Protein AF-A0A7K1NSE6-F1 (afdb_monomer_lite)

Radius of gyration: 26.19 Å; chains: 1; bounding box: 62×24×76 Å

Structure (mmCIF, N/CA/C/O backbone):
data_AF-A0A7K1NSE6-F1
#
_entry.id   AF-A0A7K1NSE6-F1
#
loop_
_atom_site.group_PDB
_atom_site.id
_atom_site.type_symbol
_atom_site.label_atom_id
_atom_site.label_alt_id
_atom_site.label_comp_id
_atom_site.label_asym_id
_atom_site.label_entity_id
_atom_site.label_seq_id
_atom_site.pdbx_PDB_ins_code
_atom_site.Cartn_x
_atom_site.Cartn_y
_atom_site.Cartn_z
_atom_site.occupancy
_atom_site.B_iso_or_equiv
_atom_site.auth_seq_id
_atom_site.auth_comp_id
_atom_site.auth_asym_id
_atom_site.auth_atom_id
_atom_site.pdbx_PDB_model_num
ATOM 1 N N . MET A 1 1 ? -43.021 16.570 53.292 1.00 49.28 1 MET A N 1
ATOM 2 C CA . MET A 1 1 ? -42.892 15.388 52.422 1.00 49.28 1 MET A CA 1
ATOM 3 C C . MET A 1 1 ? -42.804 15.931 51.010 1.00 49.28 1 MET A C 1
ATOM 5 O O . MET A 1 1 ? -43.819 16.347 50.471 1.00 49.28 1 MET A O 1
ATOM 9 N N . THR A 1 2 ? -41.590 16.092 50.496 1.00 48.38 2 THR A N 1
ATOM 10 C CA . THR A 1 2 ? -41.370 16.610 49.144 1.00 48.38 2 THR A CA 1
ATOM 11 C C . THR A 1 2 ? -40.294 15.729 48.541 1.00 48.38 2 THR A C 1
ATOM 13 O O . THR A 1 2 ? -39.123 15.841 48.901 1.00 48.38 2 THR A O 1
ATOM 16 N N . ASP A 1 3 ? -40.729 14.776 47.726 1.00 55.56 3 ASP A N 1
ATOM 17 C CA . ASP A 1 3 ? -39.869 13.833 47.029 1.00 55.56 3 ASP A CA 1
ATOM 18 C C . ASP A 1 3 ? -38.979 14.589 46.039 1.00 55.56 3 ASP A C 1
ATOM 20 O O . ASP A 1 3 ? -39.424 15.113 45.018 1.00 55.56 3 ASP A O 1
ATOM 24 N N . HIS A 1 4 ? -37.696 14.686 46.383 1.00 57.53 4 HIS A N 1
ATOM 25 C CA . HIS A 1 4 ? -36.649 15.137 45.482 1.00 57.53 4 HIS A CA 1
ATOM 26 C C . HIS A 1 4 ? -36.240 13.966 44.584 1.00 57.53 4 HIS A C 1
ATOM 28 O O . HIS A 1 4 ? -35.243 13.293 44.842 1.00 57.53 4 HIS A O 1
ATOM 34 N N . ASP A 1 5 ? -36.991 13.745 43.505 1.00 59.44 5 ASP A N 1
ATOM 35 C CA . ASP A 1 5 ? -36.503 12.960 42.371 1.00 59.44 5 ASP A CA 1
ATOM 36 C C . ASP A 1 5 ? -35.421 13.771 41.643 1.00 59.44 5 ASP A C 1
ATOM 38 O O . ASP A 1 5 ? -35.680 14.640 40.809 1.00 59.44 5 ASP A O 1
ATOM 42 N N . LYS A 1 6 ? -34.170 13.534 42.034 1.00 51.16 6 LYS A N 1
ATOM 43 C CA . LYS A 1 6 ? -32.997 13.861 41.226 1.00 51.16 6 LYS A CA 1
ATOM 44 C C . LYS A 1 6 ? -32.410 12.559 40.705 1.00 51.16 6 LYS A C 1
ATOM 46 O O . LYS A 1 6 ? -31.288 12.194 41.041 1.00 51.16 6 LYS A O 1
ATOM 51 N N . THR A 1 7 ? -33.155 11.904 39.824 1.00 59.50 7 THR A N 1
ATOM 52 C CA . THR A 1 7 ? -32.565 11.056 38.790 1.00 59.50 7 THR A CA 1
ATOM 53 C C . THR A 1 7 ? -31.697 11.944 37.886 1.00 59.50 7 THR A C 1
ATOM 55 O O . THR A 1 7 ? -32.149 12.532 36.909 1.00 59.50 7 THR A O 1
ATOM 58 N N . ASN A 1 8 ? -30.434 12.113 38.266 1.00 50.94 8 ASN A N 1
ATOM 59 C CA . ASN A 1 8 ? -29.350 12.544 37.385 1.00 50.94 8 ASN A CA 1
ATOM 60 C C . ASN A 1 8 ? 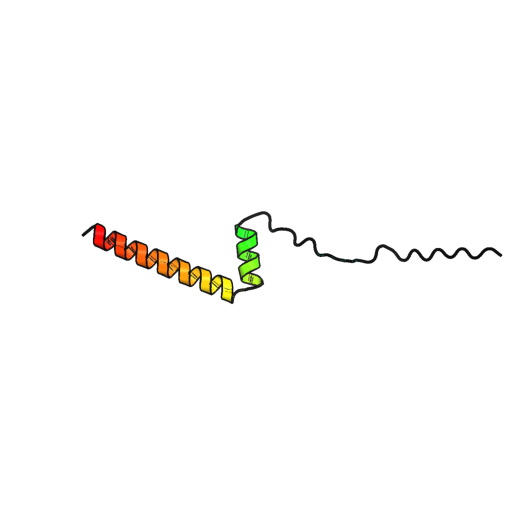-28.219 11.527 37.544 1.00 50.94 8 ASN A C 1
ATOM 62 O O . ASN A 1 8 ? -27.124 11.836 38.014 1.00 50.94 8 ASN A O 1
ATOM 66 N N . ASP A 1 9 ? -28.519 10.283 37.170 1.00 55.94 9 ASP A N 1
ATOM 67 C CA . ASP A 1 9 ? -27.472 9.354 36.773 1.00 55.94 9 ASP A CA 1
ATOM 68 C C . ASP A 1 9 ? -26.704 10.001 35.624 1.00 55.94 9 ASP A C 1
ATOM 70 O O . ASP A 1 9 ? -27.286 10.457 34.637 1.00 55.94 9 ASP A O 1
ATOM 74 N N . GLY A 1 10 ? -25.400 10.131 35.855 1.00 54.09 10 GLY A N 1
ATOM 75 C CA . GLY A 1 10 ? -24.478 10.971 35.109 1.00 54.09 10 GLY A CA 1
ATOM 76 C C . GLY A 1 10 ? -24.429 10.708 33.602 1.00 54.09 10 GLY A C 1
ATOM 77 O O . GLY A 1 10 ? -25.097 9.819 33.073 1.00 54.09 10 GLY A O 1
ATOM 78 N N . PRO A 1 11 ? -23.616 11.499 32.882 1.00 48.62 11 PRO A N 1
ATOM 79 C CA . PRO A 1 11 ? -23.637 11.544 31.430 1.00 48.62 11 PRO A CA 1
ATOM 80 C C . PRO A 1 11 ? -23.489 10.131 30.875 1.00 48.62 11 PRO A C 1
ATOM 82 O O . PRO A 1 11 ? -22.480 9.456 31.108 1.00 48.62 11 PRO A O 1
ATOM 85 N N . LYS A 1 12 ? -24.525 9.679 30.158 1.00 52.91 12 LYS A N 1
ATOM 86 C CA . LYS A 1 12 ? -24.470 8.444 29.390 1.00 52.91 12 LYS A CA 1
ATOM 87 C C . LYS A 1 12 ? -23.246 8.553 28.496 1.00 52.91 12 LYS A C 1
ATOM 89 O O . LYS A 1 12 ? -23.142 9.447 27.660 1.00 52.91 12 LYS A O 1
ATOM 94 N N . LYS A 1 13 ? -22.288 7.667 28.765 1.00 49.59 13 LYS A N 1
ATOM 95 C CA . LYS A 1 13 ? -21.112 7.394 27.949 1.00 49.59 13 LYS A CA 1
ATOM 96 C C . LYS A 1 13 ? -21.580 6.869 26.596 1.00 49.59 13 LYS A C 1
ATOM 98 O O . LYS A 1 13 ? -21.387 5.699 26.284 1.00 49.59 13 LYS A O 1
ATOM 103 N N . ASP A 1 14 ? -22.118 7.744 25.765 1.00 49.84 14 ASP A N 1
ATOM 104 C CA . ASP A 1 14 ? -22.008 7.569 24.334 1.00 49.84 14 ASP A CA 1
ATOM 105 C C . ASP A 1 14 ? -20.565 7.938 24.005 1.00 49.84 14 ASP A C 1
ATOM 107 O O . ASP A 1 14 ? -20.240 9.049 23.587 1.00 49.84 14 ASP A O 1
ATOM 111 N N . GLN A 1 15 ? -19.664 6.981 24.258 1.00 50.06 15 GLN A N 1
ATOM 112 C CA . GLN A 1 15 ? -18.386 6.906 23.568 1.00 50.06 15 GLN A CA 1
ATOM 113 C C . GLN A 1 15 ? -18.701 6.695 22.083 1.00 50.06 15 GLN A C 1
ATOM 115 O O . GLN A 1 15 ? -18.449 5.641 21.501 1.00 50.06 15 GLN A O 1
ATOM 120 N N . HIS A 1 16 ? -19.207 7.741 21.436 1.00 46.09 16 HIS A N 1
ATOM 121 C CA . HIS A 1 16 ? -18.732 8.075 20.120 1.00 46.09 16 HIS A CA 1
ATOM 122 C C . HIS A 1 16 ? -17.233 8.237 20.330 1.00 46.09 16 HIS A C 1
ATOM 124 O O . HIS A 1 16 ? -16.792 9.287 20.791 1.00 46.09 16 HIS A O 1
ATOM 130 N N . LYS A 1 17 ? -16.461 7.150 20.157 1.00 43.78 17 LYS A N 1
ATOM 131 C CA . LYS A 1 17 ? -15.008 7.247 20.069 1.00 43.78 17 LYS A CA 1
ATOM 132 C C . LYS A 1 17 ? -14.802 8.414 19.114 1.00 43.78 17 LYS A C 1
ATOM 134 O O . LYS A 1 17 ? -15.210 8.269 17.954 1.00 43.78 17 LYS A O 1
ATOM 139 N N . PRO A 1 18 ? -14.249 9.565 19.538 1.00 47.12 18 PRO A N 1
ATOM 140 C CA . PRO A 1 18 ? -13.642 10.408 18.545 1.00 47.12 18 PRO A CA 1
ATOM 141 C C . PRO A 1 18 ? -12.625 9.449 17.949 1.00 47.12 18 PRO A C 1
ATOM 143 O O . PRO A 1 18 ? -11.764 8.911 18.6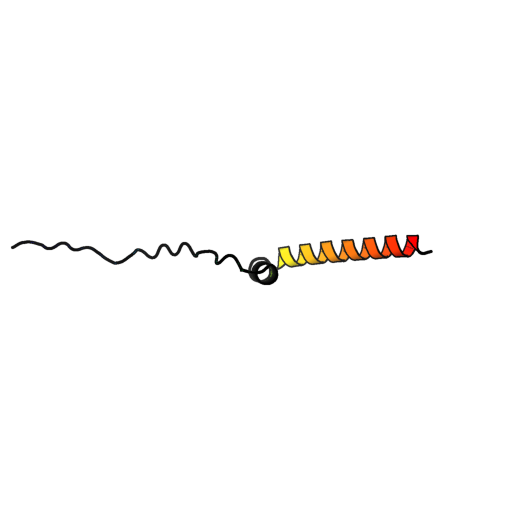41 1.00 47.12 18 PRO A O 1
ATOM 146 N N . ARG A 1 19 ? -12.858 9.040 16.705 1.00 53.94 19 ARG A N 1
ATOM 147 C CA . ARG A 1 19 ? -11.843 8.373 15.918 1.00 53.94 19 ARG A CA 1
ATOM 148 C C . ARG A 1 19 ? -10.766 9.433 15.855 1.00 53.94 19 ARG A C 1
ATOM 150 O O . ARG A 1 19 ? -10.871 10.315 15.005 1.00 53.94 19 ARG A O 1
ATOM 157 N N . ASP A 1 20 ? -9.882 9.427 16.856 1.00 55.44 20 ASP A N 1
ATOM 158 C CA . ASP A 1 20 ? -8.797 10.368 17.045 1.00 55.44 20 ASP A CA 1
ATOM 159 C C . ASP A 1 20 ? -8.041 10.286 15.747 1.00 55.44 20 ASP A C 1
ATOM 161 O O . ASP A 1 20 ? -7.371 9.299 15.447 1.00 55.44 20 ASP A O 1
ATOM 165 N N . LYS A 1 21 ? -8.363 11.241 14.879 1.00 56.91 21 LYS A N 1
ATOM 166 C CA . LYS A 1 21 ? -8.015 11.214 13.474 1.00 56.91 21 LYS A CA 1
ATOM 167 C C . LYS A 1 21 ? -6.500 11.172 13.518 1.00 56.91 21 LYS A C 1
ATOM 169 O O . LYS A 1 21 ? -5.941 12.162 13.987 1.00 56.91 21 LYS A O 1
ATOM 174 N N . PRO A 1 22 ? -5.844 10.059 13.135 1.00 54.78 22 PRO A N 1
ATOM 175 C CA . PRO A 1 22 ? -4.437 9.903 13.444 1.00 54.78 22 PRO A CA 1
ATOM 176 C C . PRO A 1 22 ? -3.717 11.091 12.821 1.00 54.78 22 PRO A C 1
ATOM 178 O O . PRO A 1 22 ? -3.802 11.306 11.602 1.00 54.78 22 PRO A O 1
ATOM 181 N N . SER A 1 23 ? -3.156 11.940 13.682 1.00 63.06 23 SER A N 1
ATOM 182 C CA . SER A 1 23 ? -2.502 13.181 13.290 1.00 63.06 23 SER A CA 1
ATOM 183 C C . SER A 1 23 ? -1.156 12.783 12.700 1.00 63.06 23 SER A C 1
ATOM 185 O O . SER A 1 23 ? -0.159 12.644 13.398 1.00 63.06 23 SER A O 1
ATOM 187 N N . GLY A 1 24 ? -1.176 12.421 11.419 1.00 68.88 24 GLY A N 1
ATOM 188 C CA . GLY A 1 24 ? -0.008 11.964 10.676 1.00 68.88 24 GLY A CA 1
ATOM 189 C C . GLY A 1 24 ? -0.350 10.877 9.663 1.00 68.88 24 GLY A C 1
ATOM 190 O O . GLY A 1 24 ? -1.063 9.919 9.967 1.00 68.88 24 GLY A O 1
ATOM 191 N N . MET A 1 25 ? 0.198 10.999 8.449 1.00 75.38 25 MET A N 1
ATOM 192 C CA . MET A 1 25 ? 0.082 9.966 7.409 1.00 75.38 25 MET A CA 1
ATOM 193 C C . MET A 1 25 ? 0.564 8.600 7.917 1.00 75.38 25 MET A C 1
ATOM 195 O O . MET A 1 25 ? -0.098 7.591 7.690 1.00 75.38 25 MET A O 1
ATOM 199 N N . VAL A 1 26 ? 1.657 8.580 8.686 1.00 79.69 26 VAL A N 1
ATOM 200 C CA . VAL A 1 26 ? 2.232 7.357 9.269 1.00 79.69 26 VAL A CA 1
ATOM 201 C C . VAL A 1 26 ? 1.272 6.695 10.259 1.00 79.69 26 VAL A C 1
ATOM 203 O O . VAL A 1 26 ? 1.104 5.479 10.241 1.00 79.69 26 VAL A O 1
ATOM 206 N N . ALA A 1 27 ? 0.582 7.482 11.085 1.00 78.62 27 ALA A N 1
ATOM 207 C CA . ALA A 1 27 ? -0.369 6.955 12.058 1.00 78.62 27 ALA A CA 1
ATOM 208 C C . ALA A 1 27 ? -1.618 6.366 11.372 1.00 78.62 27 ALA A C 1
ATOM 210 O O . ALA A 1 27 ? -2.153 5.355 11.824 1.00 78.62 27 ALA A O 1
ATOM 211 N N . ARG A 1 28 ? -2.029 6.925 10.222 1.00 77.75 28 ARG A N 1
ATOM 212 C CA . ARG A 1 28 ? -3.089 6.338 9.382 1.00 77.75 28 ARG A CA 1
ATOM 213 C C . ARG A 1 28 ? -2.654 5.040 8.709 1.00 77.75 28 ARG A C 1
ATOM 215 O O . ARG A 1 28 ? -3.456 4.114 8.658 1.00 77.75 28 ARG A O 1
ATOM 222 N N . LEU A 1 29 ? -1.413 4.952 8.224 1.00 80.31 29 LEU A N 1
ATOM 223 C CA . LEU A 1 29 ? -0.872 3.699 7.682 1.00 80.31 29 LEU A CA 1
ATOM 224 C C . LEU A 1 29 ? -0.804 2.615 8.758 1.00 80.31 29 LEU A C 1
ATOM 226 O O . LEU A 1 29 ? -1.208 1.484 8.509 1.00 80.31 29 LEU A O 1
ATOM 230 N N 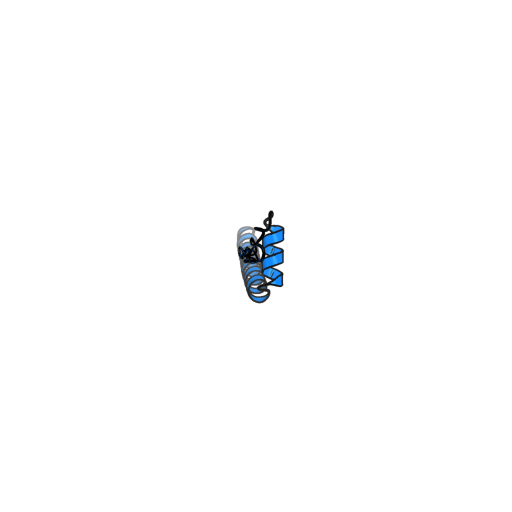. ARG A 1 30 ? -0.346 2.971 9.962 1.00 81.19 30 ARG A N 1
ATOM 231 C CA . ARG A 1 30 ? -0.277 2.045 11.096 1.00 81.19 30 ARG A CA 1
ATOM 232 C C . ARG A 1 30 ? -1.660 1.539 11.502 1.00 81.19 30 ARG A C 1
ATOM 234 O O . ARG A 1 30 ? -1.833 0.338 11.663 1.00 81.19 30 ARG A O 1
ATOM 241 N N . GLN A 1 31 ? -2.652 2.428 11.577 1.00 80.50 31 GLN A N 1
ATOM 242 C CA . GLN A 1 31 ? -4.036 2.023 11.824 1.00 80.50 31 GLN A CA 1
ATOM 243 C C . GLN A 1 31 ? -4.565 1.110 10.705 1.00 80.50 31 GLN A C 1
ATOM 245 O O . GLN A 1 31 ? -5.232 0.120 10.985 1.00 80.50 31 GLN A O 1
ATOM 250 N N . LEU A 1 32 ? -4.254 1.407 9.439 1.00 80.38 32 LEU A N 1
ATOM 251 C CA . LEU A 1 32 ? -4.678 0.577 8.311 1.00 80.38 32 LEU A CA 1
ATOM 252 C C . LEU A 1 32 ? -4.044 -0.821 8.358 1.00 80.38 32 LEU A C 1
ATOM 254 O O . LEU A 1 32 ? -4.708 -1.796 8.025 1.00 80.38 32 LEU A O 1
ATOM 258 N N . TYR A 1 33 ? -2.791 -0.924 8.800 1.00 81.69 33 TYR A N 1
ATOM 259 C CA . TYR A 1 33 ? -2.108 -2.199 8.999 1.00 81.69 33 TYR A CA 1
ATOM 260 C C . TYR A 1 33 ? -2.742 -3.031 10.124 1.00 81.69 33 TYR A C 1
ATOM 262 O O . TYR A 1 33 ? -2.993 -4.217 9.926 1.00 81.69 33 TYR A O 1
ATOM 270 N N . GLU A 1 34 ? -3.045 -2.419 11.274 1.00 81.56 34 GLU A N 1
ATOM 271 C CA . GLU A 1 34 ? -3.646 -3.120 12.420 1.00 81.56 34 GLU A CA 1
ATOM 272 C C . GLU A 1 34 ? -5.121 -3.492 12.188 1.00 81.56 34 GLU A C 1
ATOM 274 O O . GLU A 1 34 ? -5.535 -4.597 12.528 1.00 81.56 34 GLU A O 1
ATOM 279 N N . GLU A 1 35 ? -5.925 -2.609 11.582 1.00 85.75 35 GLU A N 1
ATOM 280 C CA . GLU A 1 35 ? -7.357 -2.865 11.350 1.00 85.75 35 GLU A CA 1
ATOM 281 C C . GLU A 1 35 ? -7.631 -3.672 10.070 1.00 85.75 35 GLU A C 1
ATOM 283 O O . GLU A 1 35 ? -8.640 -4.377 9.975 1.00 85.75 35 GLU A O 1
ATOM 288 N N . ARG A 1 36 ? -6.795 -3.521 9.035 1.00 85.62 36 ARG A N 1
ATOM 289 C CA . ARG A 1 36 ? -7.034 -4.050 7.678 1.00 85.62 36 ARG A CA 1
ATOM 290 C C . ARG A 1 36 ? -5.722 -4.542 7.031 1.00 85.62 36 ARG A C 1
ATOM 292 O O . ARG A 1 36 ? -5.351 -4.051 5.958 1.00 85.62 36 ARG A O 1
ATOM 299 N N . PRO A 1 37 ? -5.048 -5.562 7.597 1.00 84.12 37 PRO A N 1
ATOM 300 C CA . PRO A 1 37 ? -3.739 -6.016 7.114 1.00 84.12 37 PRO A CA 1
ATOM 301 C C . PRO A 1 37 ? -3.767 -6.472 5.648 1.00 84.12 37 PRO A C 1
ATOM 303 O O . PRO A 1 37 ? -2.841 -6.194 4.890 1.00 84.12 37 PRO A O 1
ATOM 306 N N . ALA A 1 38 ? -4.865 -7.096 5.209 1.00 88.56 38 ALA A N 1
ATOM 307 C CA . ALA A 1 38 ? -5.036 -7.527 3.822 1.00 88.56 38 ALA A CA 1
ATOM 308 C C . ALA A 1 38 ? -5.068 -6.349 2.830 1.00 88.56 38 ALA A C 1
ATOM 310 O O . ALA A 1 38 ? -4.446 -6.414 1.775 1.00 88.56 38 ALA A O 1
ATOM 311 N N . VAL A 1 39 ? -5.750 -5.250 3.172 1.00 86.94 39 VAL A N 1
ATOM 312 C CA . VAL A 1 39 ? -5.830 -4.061 2.304 1.00 86.94 39 VAL A CA 1
ATOM 313 C C . VAL A 1 39 ? -4.462 -3.394 2.197 1.00 86.94 39 VAL A C 1
ATOM 315 O O . VAL A 1 39 ? -4.044 -3.009 1.108 1.00 86.94 39 VAL A O 1
ATOM 318 N N . PHE A 1 40 ? -3.741 -3.305 3.315 1.00 88.19 40 PHE A N 1
ATOM 319 C CA . PHE A 1 40 ? -2.377 -2.791 3.329 1.00 88.19 40 PHE A CA 1
ATOM 320 C C . PHE A 1 40 ? -1.430 -3.647 2.471 1.00 88.19 40 PHE A C 1
ATOM 322 O O . PHE A 1 40 ? -0.661 -3.102 1.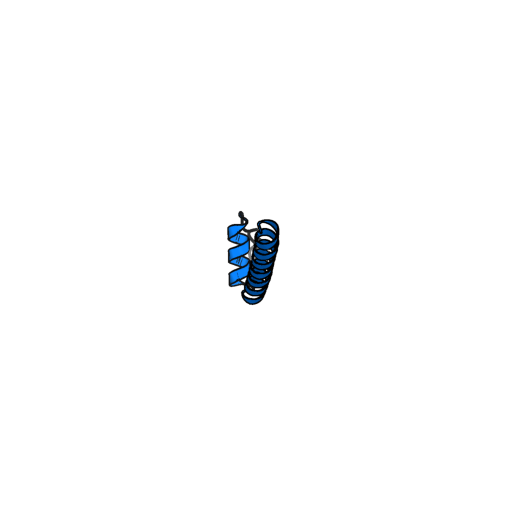682 1.00 88.19 40 PHE A O 1
ATOM 329 N N . ALA A 1 41 ? -1.531 -4.977 2.555 1.00 89.44 41 ALA A N 1
ATOM 330 C CA . ALA A 1 41 ? -0.731 -5.891 1.741 1.00 89.44 41 ALA A CA 1
ATOM 331 C C . ALA A 1 41 ? -1.017 -5.748 0.236 1.00 89.44 41 ALA A C 1
ATOM 333 O O . ALA A 1 41 ? -0.081 -5.705 -0.561 1.00 89.44 41 ALA A O 1
ATOM 334 N N . VAL A 1 42 ? -2.288 -5.616 -0.159 1.00 93.94 42 VAL A N 1
ATOM 335 C CA . VAL A 1 42 ? -2.671 -5.392 -1.565 1.00 93.94 42 VAL A CA 1
ATOM 336 C C . VAL A 1 42 ? -2.136 -4.053 -2.077 1.00 93.94 42 VAL A C 1
ATOM 338 O O . VAL A 1 42 ? -1.603 -3.997 -3.183 1.00 93.94 42 VAL A O 1
ATOM 341 N N . LEU A 1 43 ? -2.217 -2.989 -1.271 1.00 90.62 43 LEU A N 1
ATOM 342 C CA . LEU A 1 43 ? -1.648 -1.684 -1.624 1.00 90.62 43 LEU A CA 1
ATOM 343 C C . LEU A 1 43 ? -0.130 -1.760 -1.819 1.00 90.62 43 LEU A C 1
ATOM 345 O O . LEU A 1 43 ? 0.379 -1.229 -2.803 1.00 90.62 43 LEU A O 1
ATOM 349 N N . LEU A 1 44 ? 0.583 -2.443 -0.919 1.00 92.50 44 LEU A N 1
ATOM 350 C CA . LEU A 1 44 ? 2.029 -2.636 -1.038 1.00 92.50 44 LEU A CA 1
ATOM 351 C C . LEU A 1 44 ? 2.409 -3.455 -2.273 1.00 92.50 44 LEU A C 1
ATOM 353 O O . LEU A 1 44 ? 3.327 -3.062 -2.986 1.00 92.50 44 LEU A O 1
ATOM 357 N N . MET A 1 45 ? 1.700 -4.554 -2.541 1.00 94.62 45 MET A N 1
ATOM 358 C CA . MET A 1 45 ? 1.915 -5.387 -3.731 1.00 94.62 45 MET A CA 1
ATOM 359 C C . MET A 1 45 ? 1.647 -4.616 -5.027 1.00 94.62 45 MET A C 1
ATOM 361 O O . MET A 1 45 ? 2.419 -4.704 -5.978 1.00 94.62 45 MET A O 1
ATOM 365 N N . GLY A 1 46 ? 0.571 -3.827 -5.072 1.00 94.75 46 GLY A N 1
ATOM 366 C CA . GLY A 1 46 ? 0.276 -2.982 -6.229 1.00 94.75 46 GLY A CA 1
ATOM 367 C C . GLY A 1 46 ? 1.342 -1.906 -6.437 1.00 94.75 46 GLY A C 1
ATOM 368 O O . GLY A 1 46 ? 1.786 -1.677 -7.561 1.00 94.75 46 GLY A O 1
ATOM 369 N N . PHE A 1 47 ? 1.797 -1.279 -5.350 1.00 94.44 47 PHE A N 1
ATOM 370 C CA . PHE A 1 47 ? 2.837 -0.258 -5.409 1.00 94.44 47 PHE A CA 1
ATOM 371 C C . PHE A 1 47 ? 4.189 -0.837 -5.843 1.00 94.44 47 PHE A C 1
ATOM 373 O O . PHE A 1 47 ? 4.858 -0.248 -6.689 1.00 94.44 47 PHE A O 1
ATOM 380 N N . SER A 1 48 ? 4.582 -2.004 -5.324 1.00 92.88 48 SER A N 1
ATOM 381 C CA . SER A 1 48 ? 5.830 -2.663 -5.719 1.00 92.88 48 SER A CA 1
ATOM 382 C C . SER A 1 48 ? 5.809 -3.098 -7.184 1.00 92.88 48 SER A C 1
ATOM 384 O O . SER A 1 48 ? 6.787 -2.863 -7.891 1.00 92.88 48 SER A O 1
ATOM 386 N N . ALA A 1 49 ? 4.691 -3.648 -7.667 1.00 94.06 49 ALA A N 1
ATOM 387 C CA . ALA A 1 49 ? 4.519 -3.996 -9.076 1.00 94.06 49 ALA A CA 1
ATOM 388 C C . ALA A 1 49 ? 4.615 -2.761 -9.985 1.00 94.06 49 ALA A C 1
ATOM 390 O O . ALA A 1 49 ? 5.278 -2.807 -11.020 1.00 94.06 49 ALA A O 1
ATOM 391 N N . LEU A 1 50 ? 4.007 -1.641 -9.579 1.00 94.56 50 LEU A N 1
ATOM 392 C CA . LEU A 1 50 ? 4.074 -0.387 -10.327 1.00 94.56 50 LEU A CA 1
ATOM 393 C C . LEU A 1 50 ? 5.506 0.160 -10.395 1.00 94.56 50 LEU A C 1
ATOM 395 O O . LEU A 1 50 ? 5.965 0.531 -11.472 1.00 94.56 50 LEU A O 1
ATOM 399 N N . VAL A 1 51 ? 6.220 0.184 -9.266 1.00 92.69 51 VAL A N 1
ATOM 400 C CA . VAL A 1 51 ? 7.623 0.628 -9.210 1.00 92.69 51 VAL A CA 1
ATOM 401 C C . VAL A 1 51 ? 8.522 -0.283 -10.040 1.00 92.69 51 VAL A C 1
ATOM 403 O O . VAL A 1 51 ? 9.390 0.212 -10.752 1.00 92.69 51 VAL A O 1
ATOM 406 N N . PHE A 1 52 ? 8.301 -1.597 -9.991 1.00 92.81 52 PHE A N 1
ATOM 407 C CA . PHE A 1 52 ? 9.043 -2.548 -10.813 1.00 92.81 52 PHE A CA 1
ATOM 408 C C . PHE A 1 52 ? 8.824 -2.282 -12.304 1.00 92.81 52 PHE A C 1
ATOM 410 O O . PHE A 1 52 ? 9.787 -2.182 -13.057 1.00 92.81 52 PHE A O 1
ATOM 417 N N . LEU A 1 53 ? 7.571 -2.093 -12.722 1.00 91.44 53 LEU A N 1
ATOM 418 C CA . LEU A 1 53 ? 7.232 -1.821 -14.116 1.00 91.44 53 LEU A CA 1
ATOM 419 C C . LEU A 1 53 ? 7.817 -0.481 -14.588 1.00 91.44 53 LEU A C 1
ATOM 421 O O . LEU A 1 53 ? 8.389 -0.417 -15.670 1.00 91.44 53 LEU A O 1
ATOM 425 N N . LEU A 1 54 ? 7.764 0.558 -13.750 1.00 90.50 54 LEU A N 1
ATOM 426 C CA . LEU A 1 54 ? 8.451 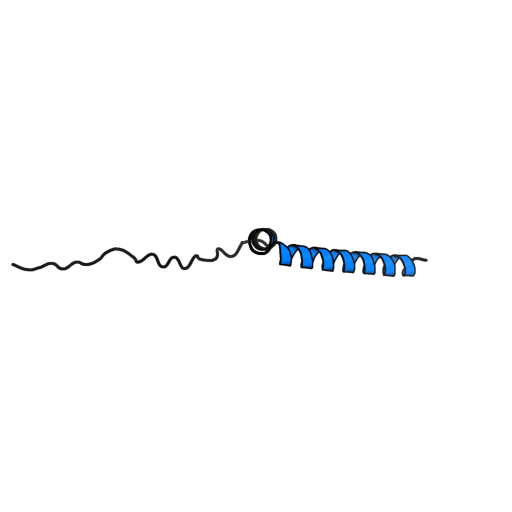1.831 -13.997 1.00 90.50 54 LEU A CA 1
ATOM 427 C C . LEU A 1 54 ? 9.968 1.645 -14.128 1.00 90.50 54 LEU A C 1
ATOM 429 O O . LEU A 1 54 ? 10.571 2.206 -15.036 1.00 90.50 54 LEU A O 1
ATOM 433 N N . GLY A 1 55 ? 10.581 0.843 -13.255 1.00 88.38 55 GLY A N 1
ATOM 434 C CA . GLY A 1 55 ? 12.007 0.530 -13.307 1.00 88.38 55 GLY A CA 1
ATOM 435 C C . GLY A 1 55 ? 12.402 -0.200 -14.590 1.00 88.38 55 GLY A C 1
ATOM 436 O O . GLY A 1 55 ? 13.408 0.154 -15.196 1.00 88.38 55 GLY A O 1
ATOM 437 N N . VAL A 1 56 ? 11.593 -1.160 -15.044 1.00 86.56 56 VAL A N 1
ATOM 438 C CA . VAL A 1 56 ? 11.801 -1.867 -16.318 1.00 86.56 56 VAL A CA 1
ATOM 439 C C . VAL A 1 56 ? 11.682 -0.905 -17.498 1.00 86.56 56 VAL A C 1
ATOM 441 O O . VAL A 1 56 ? 12.589 -0.851 -18.318 1.00 86.56 56 VAL A O 1
ATOM 444 N N . VAL A 1 57 ? 10.622 -0.092 -17.554 1.00 84.19 57 VAL A N 1
ATOM 445 C CA . VAL A 1 57 ? 10.413 0.884 -18.640 1.00 84.19 57 VAL A CA 1
ATOM 446 C C . VAL A 1 57 ? 11.548 1.908 -18.707 1.00 84.19 57 VAL A C 1
ATOM 448 O O . VAL A 1 57 ? 12.023 2.234 -19.791 1.00 84.19 57 VAL A O 1
ATOM 451 N N . LEU A 1 58 ? 12.009 2.404 -17.558 1.00 81.56 58 LEU A N 1
ATOM 452 C CA . LEU A 1 58 ? 13.146 3.324 -17.499 1.00 81.56 58 LEU A CA 1
ATOM 453 C C . LEU A 1 58 ? 14.466 2.639 -17.867 1.00 81.56 58 LEU A C 1
ATOM 455 O O . LEU A 1 58 ? 15.330 3.289 -18.438 1.00 81.56 58 LEU A O 1
ATOM 459 N N . SER A 1 59 ? 14.625 1.350 -17.558 1.00 75.56 59 SER A N 1
ATOM 460 C CA . SER A 1 59 ? 15.826 0.586 -17.920 1.00 75.56 59 SER A CA 1
ATOM 461 C C . SER A 1 59 ? 15.893 0.302 -19.423 1.00 75.56 59 SER A C 1
ATOM 463 O O . SER A 1 59 ? 16.979 0.349 -19.988 1.00 75.56 59 SER A O 1
ATOM 465 N N . ASP A 1 60 ? 14.749 0.074 -20.073 1.00 61.34 60 ASP A N 1
ATOM 466 C CA . ASP A 1 60 ? 14.649 -0.084 -21.533 1.00 61.34 60 ASP A CA 1
ATOM 467 C C . ASP A 1 60 ? 14.864 1.253 -22.265 1.00 61.34 60 ASP A C 1
ATOM 469 O O . ASP A 1 60 ? 15.491 1.296 -23.313 1.00 61.34 60 ASP A O 1
ATOM 473 N N . GLY A 1 61 ? 14.413 2.373 -21.684 1.00 57.56 61 GLY A N 1
ATOM 474 C CA . GLY A 1 61 ? 14.644 3.718 -22.230 1.00 57.56 61 GLY A CA 1
ATOM 475 C C . GLY A 1 61 ? 16.068 4.266 -22.046 1.00 57.56 61 GLY A C 1
ATOM 476 O O . GLY A 1 61 ? 16.360 5.357 -22.534 1.00 57.56 61 GLY A O 1
ATOM 477 N N . VAL A 1 62 ? 16.930 3.551 -21.316 1.00 56.16 62 VAL A N 1
ATOM 478 C CA . VAL A 1 62 ? 18.353 3.883 -21.104 1.00 56.16 62 VAL A CA 1
ATOM 479 C C . VAL A 1 62 ? 19.282 2.967 -21.928 1.00 56.16 62 VAL A C 1
ATOM 481 O O . VAL A 1 62 ? 20.488 3.218 -21.968 1.00 56.16 62 VAL A O 1
ATOM 484 N N . ALA A 1 63 ? 18.742 1.944 -22.605 1.00 49.44 63 ALA A N 1
ATOM 485 C CA . ALA A 1 63 ? 19.459 1.095 -23.564 1.00 49.44 63 ALA A CA 1
ATOM 486 C C . ALA A 1 63 ? 19.407 1.676 -24.988 1.00 49.44 63 ALA A C 1
ATOM 488 O O . ALA A 1 63 ? 20.412 1.499 -25.715 1.00 49.44 63 ALA A O 1
#

pLDDT: mean 72.05, std 17.29, range [43.78, 94.75]

Sequence (63 aa):
MTDHDKTNDGPKKDQHKPRDKPSGMVARLRQLYEERPAVFAVLLMGFSALVFLLGVVLSDGVA

Foldseek 3Di:
DDDPPPPCPDDPPPPPPPPVVQPDPVSVLVVCCVVPVPVNVVVVVVVVVVVVVVVVVVVVVVD

Secondary structure (DSSP, 8-state):
---------------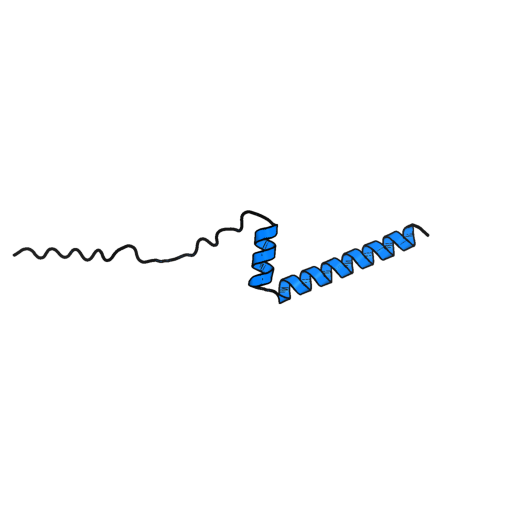-------SSHHHHHHHHHHH-HHHHHHHHHHHHHHHHHHHHHHHHTT-